Protein AF-A0A6B9GCZ8-F1 (afdb_monomer_lite)

Structure (mmCIF, N/CA/C/O backbone):
data_AF-A0A6B9GCZ8-F1
#
_entry.id   AF-A0A6B9GCZ8-F1
#
loop_
_atom_site.group_PDB
_atom_site.id
_atom_site.type_symbol
_atom_site.label_atom_id
_atom_site.label_alt_id
_atom_site.label_comp_id
_atom_site.label_asym_id
_atom_site.label_entity_id
_atom_site.label_seq_id
_atom_site.pdbx_PDB_ins_code
_atom_site.Cartn_x
_atom_site.Cartn_y
_atom_site.Cartn_z
_atom_site.occupancy
_atom_site.B_iso_or_equiv
_atom_site.auth_seq_id
_atom_site.auth_comp_id
_atom_site.auth_asym_id
_atom_site.auth_atom_id
_atom_site.pdbx_PDB_model_num
ATOM 1 N N . MET A 1 1 ? 12.967 26.411 0.305 1.00 35.91 1 MET A N 1
ATOM 2 C CA . MET A 1 1 ? 11.645 26.192 -0.311 1.00 35.91 1 MET A CA 1
ATOM 3 C C . MET A 1 1 ? 11.472 24.685 -0.396 1.00 35.91 1 MET A C 1
ATOM 5 O O . MET A 1 1 ? 11.931 24.071 -1.339 1.00 35.91 1 MET A O 1
ATOM 9 N N . LEU A 1 2 ? 11.025 24.079 0.700 1.00 47.75 2 LEU A N 1
ATOM 10 C CA . LEU A 1 2 ? 10.920 22.629 0.878 1.00 47.75 2 LEU A CA 1
ATOM 11 C C . LEU A 1 2 ? 9.459 22.389 1.208 1.00 47.75 2 LEU A C 1
ATOM 13 O O . LEU A 1 2 ? 9.104 22.828 2.292 1.00 47.75 2 LEU A O 1
ATOM 17 N N . LYS A 1 3 ? 8.654 21.826 0.297 1.00 40.62 3 LYS A N 1
ATOM 18 C CA . LYS A 1 3 ? 7.417 21.040 0.528 1.00 40.62 3 LYS A CA 1
ATOM 19 C C . LYS A 1 3 ? 6.715 20.822 -0.825 1.00 40.62 3 LYS A C 1
ATOM 21 O O . LYS A 1 3 ? 5.744 21.515 -1.093 1.00 40.62 3 LYS A O 1
ATOM 26 N N . ASP A 1 4 ? 7.194 19.904 -1.663 1.00 45.16 4 ASP A N 1
ATOM 27 C CA . ASP A 1 4 ? 6.427 19.520 -2.868 1.00 45.16 4 ASP A CA 1
ATOM 28 C C . ASP A 1 4 ? 6.203 18.006 -3.035 1.00 45.16 4 ASP A C 1
ATOM 30 O O . ASP A 1 4 ? 5.339 17.610 -3.803 1.00 45.16 4 ASP A O 1
ATOM 34 N N . ASP A 1 5 ? 6.853 17.132 -2.259 1.00 50.31 5 ASP A N 1
ATOM 35 C CA . ASP A 1 5 ? 6.809 15.689 -2.572 1.00 50.31 5 ASP A CA 1
ATOM 36 C C . ASP A 1 5 ? 5.758 14.838 -1.823 1.00 50.31 5 ASP A C 1
ATOM 38 O O . ASP A 1 5 ? 5.531 13.691 -2.188 1.00 50.31 5 ASP A O 1
ATOM 42 N N . GLU A 1 6 ? 5.053 15.342 -0.802 1.00 50.56 6 GLU A N 1
ATOM 43 C CA . GLU A 1 6 ? 4.246 14.467 0.088 1.00 50.56 6 GLU A CA 1
ATOM 44 C C . GLU A 1 6 ? 2.715 14.495 -0.119 1.00 50.56 6 GLU A C 1
ATOM 46 O O . GLU A 1 6 ? 1.968 14.019 0.738 1.00 50.56 6 GLU A O 1
ATOM 51 N N . SER A 1 7 ? 2.211 15.028 -1.238 1.00 57.66 7 SER A N 1
ATOM 52 C CA . SER A 1 7 ? 0.753 15.136 -1.477 1.00 57.66 7 SER A CA 1
ATOM 53 C C . SER A 1 7 ? 0.221 14.353 -2.674 1.00 57.66 7 SER A C 1
ATOM 55 O O . SER A 1 7 ? -0.999 14.293 -2.854 1.00 57.66 7 SER A O 1
ATOM 57 N N . HIS A 1 8 ? 1.083 13.734 -3.482 1.00 68.12 8 HIS A N 1
ATOM 58 C CA . HIS A 1 8 ? 0.626 13.003 -4.658 1.00 68.12 8 HIS A CA 1
ATOM 59 C C . HIS A 1 8 ? 0.514 11.506 -4.369 1.00 68.12 8 HIS A C 1
ATOM 61 O O . HIS A 1 8 ? 1.459 10.900 -3.862 1.00 68.12 8 HIS A O 1
ATOM 67 N N . PRO A 1 9 ? -0.649 10.892 -4.644 1.00 79.50 9 PRO A N 1
ATOM 68 C CA . PRO A 1 9 ? -0.801 9.464 -4.459 1.00 79.50 9 PRO A CA 1
ATOM 69 C C . PRO A 1 9 ? 0.134 8.708 -5.402 1.00 79.50 9 PRO A C 1
ATOM 71 O O . PRO A 1 9 ? 0.069 8.884 -6.618 1.00 79.50 9 PRO A O 1
ATOM 74 N N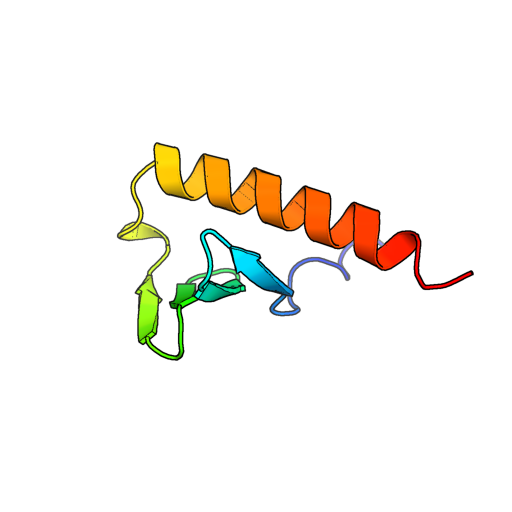 . VAL A 1 10 ? 0.978 7.843 -4.844 1.00 84.56 10 VAL A N 1
ATOM 75 C CA . VAL A 1 10 ? 1.894 7.007 -5.630 1.00 84.56 10 VAL A CA 1
ATOM 76 C C . VAL A 1 10 ? 1.192 5.699 -5.947 1.00 84.56 10 VAL A C 1
ATOM 78 O O . VAL A 1 10 ? 0.716 5.023 -5.035 1.00 84.56 10 VAL A O 1
ATOM 81 N N . THR A 1 11 ? 1.116 5.347 -7.229 1.00 85.94 11 THR A N 1
ATOM 82 C CA . THR A 1 11 ? 0.560 4.062 -7.668 1.00 85.94 11 T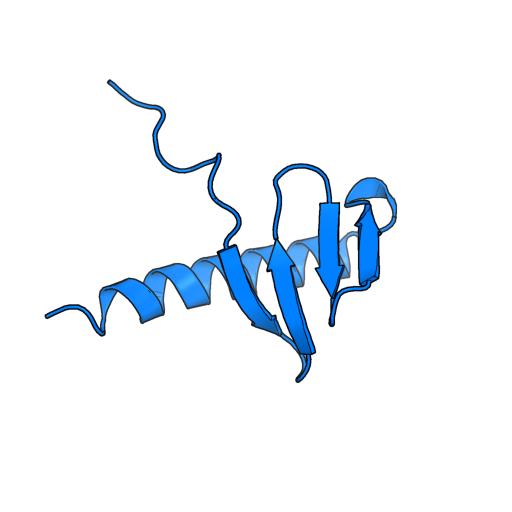HR A CA 1
ATOM 83 C C . THR A 1 11 ? 1.680 3.138 -8.106 1.00 85.94 11 THR A C 1
ATOM 85 O O . THR A 1 11 ? 2.514 3.527 -8.916 1.00 85.94 11 THR A O 1
ATOM 88 N N . PHE A 1 12 ? 1.693 1.924 -7.569 1.00 86.88 12 PHE A N 1
ATOM 89 C CA . PHE A 1 12 ? 2.707 0.917 -7.853 1.00 86.88 12 PHE A CA 1
ATOM 90 C C . PHE A 1 12 ? 2.140 -0.492 -7.677 1.00 86.88 12 PHE A C 1
ATOM 92 O O . PHE A 1 12 ? 1.131 -0.707 -7.000 1.00 86.88 12 PHE A O 1
ATOM 99 N N . ALA A 1 13 ? 2.801 -1.469 -8.292 1.00 88.44 13 ALA A N 1
ATOM 100 C CA . ALA A 1 13 ? 2.484 -2.873 -8.082 1.00 88.44 13 ALA A CA 1
ATOM 101 C C . ALA A 1 13 ? 3.113 -3.354 -6.768 1.00 88.44 13 ALA A C 1
ATOM 103 O O . ALA A 1 13 ? 4.316 -3.210 -6.555 1.00 88.44 13 ALA A O 1
ATOM 104 N N . PHE A 1 14 ? 2.314 -3.955 -5.890 1.00 86.94 14 PHE A N 1
ATOM 105 C CA . PHE A 1 14 ? 2.782 -4.501 -4.619 1.00 86.94 14 PHE A CA 1
ATOM 106 C C . PHE A 1 14 ? 2.116 -5.844 -4.347 1.00 86.94 14 PHE A C 1
ATOM 108 O O . PHE A 1 14 ? 0.893 -5.943 -4.309 1.00 86.94 14 PHE A O 1
ATOM 115 N N . MET A 1 15 ? 2.925 -6.892 -4.172 1.00 85.88 15 MET A N 1
ATOM 116 C CA . MET A 1 15 ? 2.446 -8.269 -3.971 1.00 85.88 15 MET A CA 1
ATOM 117 C C . MET A 1 15 ? 1.445 -8.753 -5.043 1.00 85.88 15 MET A C 1
ATOM 119 O O . MET A 1 15 ? 0.548 -9.531 -4.745 1.00 85.88 15 MET A 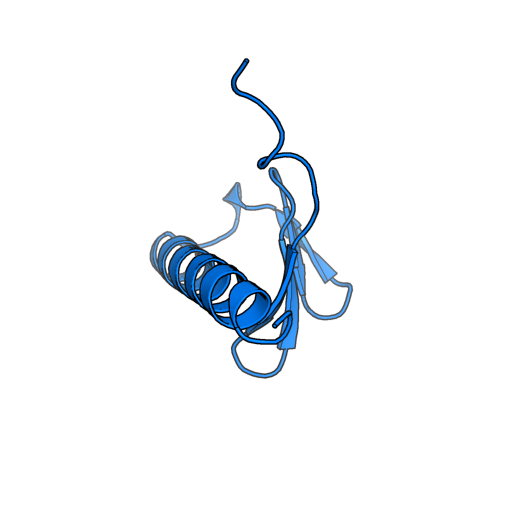O 1
ATOM 123 N N . GLY A 1 16 ? 1.591 -8.297 -6.291 1.00 88.50 16 GLY A N 1
ATOM 124 C CA . GLY A 1 16 ? 0.684 -8.647 -7.395 1.00 88.50 16 GLY A CA 1
ATOM 125 C C . GLY A 1 16 ? -0.613 -7.833 -7.451 1.00 88.50 16 GLY A C 1
ATOM 126 O O . GLY A 1 16 ? -1.409 -8.049 -8.358 1.00 88.50 16 GLY A O 1
ATOM 127 N N . HIS A 1 17 ? -0.804 -6.884 -6.534 1.00 89.38 17 HIS A N 1
ATOM 128 C CA . HIS A 1 17 ? -1.958 -5.989 -6.491 1.00 89.38 17 HIS A CA 1
ATOM 129 C C . HIS A 1 17 ? -1.587 -4.580 -6.948 1.00 89.38 17 HIS A C 1
ATOM 131 O O . HIS A 1 17 ? -0.450 -4.131 -6.761 1.00 89.38 17 HIS A O 1
ATOM 137 N N . SER A 1 18 ? -2.559 -3.857 -7.503 1.00 90.81 18 SER A N 1
ATOM 138 C CA . SER A 1 18 ? -2.401 -2.432 -7.777 1.00 90.81 18 SER A CA 1
ATOM 139 C C . SER A 1 18 ? -2.626 -1.658 -6.487 1.00 90.81 18 SER A C 1
ATOM 141 O O . SER A 1 18 ? -3.738 -1.647 -5.950 1.00 90.81 18 SER A O 1
ATOM 143 N N . VAL A 1 19 ? -1.582 -0.990 -5.998 1.00 91.56 19 VAL A N 1
ATOM 144 C CA . VAL A 1 19 ? -1.645 -0.207 -4.766 1.00 91.56 19 VAL A CA 1
ATOM 145 C C . VAL A 1 19 ? -1.446 1.269 -5.061 1.00 91.56 19 VAL A C 1
ATOM 147 O O . VAL A 1 19 ? -0.432 1.666 -5.624 1.00 91.56 19 VAL A O 1
ATOM 150 N N . THR A 1 20 ? -2.398 2.093 -4.628 1.00 91.56 20 THR A N 1
ATOM 151 C CA . THR A 1 20 ? -2.273 3.554 -4.633 1.00 91.56 20 THR A CA 1
ATOM 152 C C . THR A 1 20 ? -2.152 4.049 -3.197 1.00 91.56 20 THR A C 1
ATOM 154 O O . THR A 1 20 ? -3.097 3.948 -2.411 1.00 91.56 20 THR A O 1
ATOM 157 N N . ALA A 1 21 ? -0.990 4.580 -2.832 1.00 89.12 21 ALA A N 1
ATOM 158 C CA . ALA A 1 21 ? -0.709 5.050 -1.484 1.00 89.12 21 ALA A CA 1
ATOM 159 C C . ALA A 1 21 ? -1.023 6.543 -1.335 1.00 89.12 21 ALA A C 1
ATOM 161 O O . ALA A 1 21 ? -0.384 7.382 -1.962 1.00 89.12 21 ALA A O 1
ATOM 162 N N . TYR A 1 22 ? -1.974 6.872 -0.460 1.00 88.88 22 TYR A N 1
ATOM 163 C CA . TYR A 1 22 ? -2.251 8.234 -0.005 1.00 88.88 22 TYR A CA 1
ATOM 164 C C . TYR A 1 22 ? -1.607 8.475 1.376 1.00 88.88 22 TYR A C 1
ATOM 166 O O . TYR A 1 22 ? -1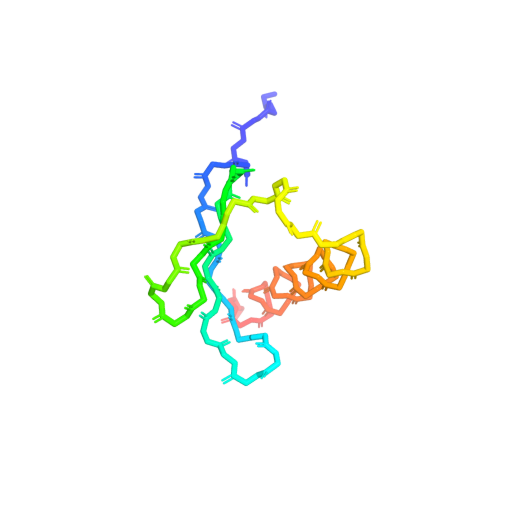.241 7.520 2.080 1.00 88.88 22 TYR A O 1
ATOM 174 N N . PRO A 1 23 ? -1.513 9.739 1.832 1.00 85.00 23 PRO A N 1
ATOM 175 C CA . PRO A 1 23 ? -0.984 10.044 3.161 1.00 85.00 23 PRO A CA 1
ATOM 176 C C . PRO A 1 23 ? -1.746 9.355 4.306 1.00 85.00 23 PRO A C 1
ATOM 178 O O . PRO A 1 23 ? -1.139 8.925 5.282 1.00 85.00 23 PRO A O 1
ATOM 181 N N . THR A 1 24 ? -3.070 9.196 4.192 1.00 88.19 24 THR A N 1
ATOM 182 C CA . THR A 1 24 ? -3.931 8.690 5.285 1.00 88.19 24 THR A CA 1
ATOM 183 C C . THR A 1 24 ? -4.537 7.304 5.035 1.00 88.19 24 THR A C 1
ATOM 185 O O . THR A 1 24 ? -4.986 6.637 5.972 1.00 88.19 24 THR A O 1
ATOM 188 N N . PHE A 1 25 ? -4.546 6.832 3.791 1.00 91.06 25 PHE A N 1
ATOM 189 C CA . PHE A 1 25 ? -5.099 5.535 3.400 1.00 91.06 25 PHE A CA 1
ATOM 190 C C . PHE A 1 25 ? -4.336 4.962 2.208 1.00 91.06 25 PHE A C 1
ATOM 192 O O . PHE A 1 25 ? -3.539 5.648 1.579 1.00 91.06 25 PHE A O 1
ATOM 199 N N . ILE A 1 26 ? -4.590 3.704 1.888 1.00 92.50 26 ILE A N 1
ATOM 200 C CA . ILE A 1 26 ? -4.166 3.088 0.635 1.00 92.50 26 ILE A CA 1
ATOM 201 C C . ILE A 1 26 ? -5.396 2.575 -0.109 1.00 92.50 26 ILE A C 1
ATOM 203 O O . ILE A 1 26 ? -6.412 2.256 0.516 1.00 92.50 26 ILE A O 1
ATOM 207 N N . LEU A 1 27 ? -5.314 2.512 -1.431 1.00 94.19 27 LEU A N 1
ATOM 208 C CA . LEU A 1 27 ? -6.225 1.731 -2.257 1.00 94.19 27 LEU A CA 1
ATOM 209 C C . LEU A 1 27 ? -5.493 0.465 -2.681 1.00 94.19 27 LEU A C 1
ATOM 211 O O . LEU A 1 27 ? -4.386 0.569 -3.195 1.00 94.19 27 LEU A O 1
ATOM 215 N N . VAL A 1 28 ? -6.101 -0.697 -2.476 1.00 92.25 28 VAL A N 1
ATOM 216 C CA . VAL A 1 28 ? -5.617 -1.985 -2.988 1.00 92.25 28 VAL A CA 1
ATOM 217 C C . VAL A 1 28 ? -6.702 -2.525 -3.904 1.00 92.25 28 VAL A C 1
ATOM 219 O O . VAL A 1 28 ? -7.809 -2.778 -3.436 1.00 92.25 28 VAL A O 1
ATOM 222 N N . ASP A 1 29 ? -6.431 -2.605 -5.206 1.00 91.00 29 ASP A N 1
ATOM 223 C CA . ASP A 1 29 ? -7.413 -2.986 -6.237 1.00 91.00 29 ASP A CA 1
ATOM 224 C C . ASP A 1 29 ? -8.751 -2.221 -6.118 1.00 91.00 29 ASP A C 1
ATOM 226 O O . ASP A 1 29 ? -9.842 -2.766 -6.278 1.00 91.00 29 ASP A O 1
ATOM 230 N N . GLY A 1 30 ? -8.674 -0.929 -5.776 1.00 88.81 30 GLY A N 1
ATOM 231 C CA . GLY A 1 30 ? -9.840 -0.060 -5.567 1.00 88.81 30 GLY A CA 1
ATOM 232 C C . GLY A 1 30 ? -10.478 -0.140 -4.173 1.00 88.81 30 GLY A C 1
ATOM 233 O O . GLY A 1 30 ? -11.341 0.678 -3.854 1.00 88.81 30 GLY A O 1
ATOM 234 N N . VAL A 1 31 ? -10.035 -1.050 -3.303 1.00 92.50 31 VAL A N 1
ATOM 235 C CA . VAL A 1 31 ? -10.499 -1.151 -1.912 1.00 92.50 31 VAL A CA 1
ATOM 236 C C . VAL A 1 31 ? -9.722 -0.188 -1.021 1.00 92.50 31 VAL A C 1
ATOM 238 O O . VAL A 1 31 ? -8.500 -0.263 -0.910 1.00 92.50 31 VAL A O 1
ATOM 241 N N . LYS A 1 32 ? -10.440 0.710 -0.341 1.00 93.88 32 LYS A N 1
ATOM 242 C CA . LYS A 1 32 ? -9.855 1.685 0.584 1.00 93.88 32 LYS A CA 1
ATOM 243 C C . LYS A 1 32 ? -9.559 1.067 1.947 1.00 93.88 32 LYS A C 1
ATOM 245 O O . LYS A 1 32 ? -10.471 0.617 2.633 1.00 93.88 32 LYS A O 1
ATOM 250 N N . ILE A 1 33 ? -8.301 1.152 2.375 1.00 92.44 33 ILE A N 1
ATOM 251 C CA . ILE A 1 33 ? -7.826 0.676 3.679 1.00 92.44 33 ILE A CA 1
ATOM 252 C C . ILE A 1 33 ? -7.130 1.831 4.399 1.00 92.44 33 ILE A C 1
ATOM 254 O O . ILE A 1 33 ? -6.228 2.465 3.848 1.00 92.44 33 ILE A O 1
ATOM 258 N N . SER A 1 34 ? -7.536 2.139 5.633 1.00 91.56 34 SER A N 1
ATOM 259 C CA . SER A 1 34 ? -6.858 3.186 6.406 1.00 91.56 34 SER A CA 1
ATOM 260 C C . SER A 1 34 ? -5.466 2.721 6.828 1.00 91.56 34 SER A C 1
ATOM 262 O O . SER A 1 34 ? -5.296 1.581 7.256 1.00 91.56 34 SER A O 1
ATOM 264 N N . ARG A 1 35 ? -4.462 3.607 6.782 1.00 88.00 35 ARG A N 1
ATOM 265 C CA . ARG A 1 35 ? -3.095 3.236 7.188 1.00 88.00 35 ARG A CA 1
ATOM 266 C C . ARG A 1 35 ? -3.008 2.807 8.654 1.00 88.00 35 ARG A C 1
ATOM 268 O O . ARG A 1 35 ? -2.150 1.995 8.978 1.00 88.00 35 ARG A O 1
ATOM 275 N N . SER A 1 36 ? -3.906 3.291 9.516 1.00 89.12 36 SER A N 1
ATOM 276 C CA . SER A 1 36 ? -3.989 2.882 10.926 1.00 89.12 36 SER A CA 1
ATOM 277 C C . SER A 1 36 ? -4.461 1.439 11.125 1.00 89.12 36 SER A C 1
ATOM 279 O O . SER A 1 36 ? -4.219 0.867 12.182 1.00 89.12 36 SER A O 1
ATOM 281 N N . GLN A 1 37 ? -5.114 0.843 10.122 1.00 90.88 37 GLN A N 1
ATOM 282 C CA . GLN A 1 37 ? -5.546 -0.558 10.139 1.00 90.88 37 GLN A CA 1
ATOM 283 C C . GLN A 1 37 ? -4.444 -1.513 9.659 1.00 90.88 37 GLN A C 1
ATOM 285 O O . GLN A 1 37 ? -4.572 -2.726 9.813 1.00 90.88 37 GLN A O 1
ATOM 290 N N . LEU A 1 38 ? -3.369 -0.986 9.065 1.00 89.12 38 LEU A N 1
ATOM 291 C CA . LEU A 1 38 ? -2.256 -1.786 8.570 1.00 89.12 38 LEU A CA 1
ATOM 292 C C . LEU A 1 38 ? -1.348 -2.197 9.727 1.00 89.12 38 LEU A C 1
ATOM 294 O O . LEU A 1 38 ? -1.036 -1.400 10.612 1.00 89.12 38 LEU A O 1
ATOM 298 N N . THR A 1 39 ? -0.865 -3.434 9.682 1.00 91.62 39 THR A N 1
ATOM 299 C CA . THR A 1 39 ? 0.152 -3.896 10.627 1.00 91.62 39 THR A CA 1
ATOM 300 C C . THR A 1 39 ? 1.469 -3.159 10.391 1.00 91.62 39 THR A C 1
ATOM 302 O O . THR A 1 39 ? 1.771 -2.745 9.270 1.00 91.62 39 THR A O 1
ATOM 305 N N . PHE A 1 40 ? 2.295 -3.038 11.434 1.00 89.69 40 PHE A N 1
ATOM 306 C CA . PHE A 1 40 ? 3.617 -2.416 11.318 1.00 89.69 40 PHE A CA 1
ATOM 307 C C . PHE A 1 40 ? 4.466 -3.056 10.207 1.00 89.69 40 PHE A C 1
ATOM 309 O O . PHE A 1 40 ? 5.051 -2.352 9.388 1.00 89.69 40 PHE A O 1
ATOM 316 N N . SER A 1 41 ? 4.477 -4.391 10.120 1.00 90.88 41 SER A N 1
ATOM 317 C CA . SER A 1 41 ? 5.217 -5.110 9.077 1.00 90.88 41 SER A CA 1
ATOM 318 C C . SER A 1 41 ? 4.734 -4.756 7.671 1.00 90.88 41 SER A C 1
ATOM 320 O O . SER A 1 41 ? 5.551 -4.595 6.767 1.00 90.88 41 SER A O 1
ATOM 322 N N . PHE A 1 42 ? 3.421 -4.585 7.489 1.00 89.31 42 PHE A N 1
ATOM 323 C CA . PHE A 1 42 ? 2.864 -4.157 6.211 1.00 89.31 42 PHE A CA 1
ATOM 324 C C . PHE A 1 42 ? 3.244 -2.709 5.895 1.00 89.31 42 PHE A C 1
ATOM 326 O O . PHE A 1 42 ? 3.674 -2.423 4.784 1.00 89.31 42 PHE A O 1
ATOM 333 N N . GLN A 1 43 ? 3.152 -1.799 6.871 1.00 88.56 43 GLN A N 1
ATOM 334 C CA . GLN A 1 43 ? 3.575 -0.406 6.696 1.00 88.56 43 GLN A CA 1
ATOM 335 C C . GLN A 1 43 ? 5.057 -0.305 6.304 1.00 88.56 43 GLN A C 1
ATOM 337 O O . GLN A 1 43 ? 5.403 0.485 5.427 1.00 88.56 43 GLN A O 1
ATOM 342 N N . LEU A 1 44 ? 5.920 -1.127 6.910 1.00 90.88 44 LEU A N 1
ATOM 343 C CA . LEU A 1 44 ? 7.344 -1.185 6.587 1.00 90.88 44 LEU A CA 1
ATOM 344 C C . LEU A 1 44 ? 7.594 -1.719 5.170 1.00 90.88 44 LEU A C 1
ATOM 346 O O . LEU A 1 44 ? 8.398 -1.147 4.437 1.00 90.88 44 LEU A O 1
ATOM 350 N N . ALA A 1 45 ? 6.916 -2.799 4.776 1.00 89.88 45 ALA A N 1
ATOM 351 C CA . ALA A 1 45 ? 7.030 -3.353 3.428 1.00 89.88 45 ALA A CA 1
ATOM 352 C C . ALA A 1 45 ? 6.518 -2.369 2.362 1.00 89.88 45 ALA A C 1
ATOM 354 O O . ALA A 1 45 ? 7.181 -2.164 1.348 1.00 89.88 45 ALA A O 1
ATOM 355 N N . LEU A 1 46 ? 5.395 -1.701 2.634 1.00 87.31 46 LEU A N 1
ATOM 356 C CA . LEU A 1 46 ? 4.824 -0.667 1.775 1.00 87.31 46 LEU A CA 1
ATOM 357 C C . LEU A 1 46 ? 5.793 0.511 1.597 1.00 87.31 46 LEU A C 1
ATOM 359 O O . LEU A 1 46 ? 6.014 0.953 0.478 1.00 87.31 46 LEU A O 1
ATOM 363 N N . ALA A 1 47 ? 6.408 0.993 2.681 1.00 86.69 47 ALA A N 1
ATOM 364 C CA . ALA A 1 47 ? 7.372 2.092 2.621 1.00 86.69 47 ALA A CA 1
ATOM 365 C C . ALA A 1 47 ? 8.619 1.742 1.788 1.00 86.69 47 ALA A C 1
ATOM 367 O O . ALA A 1 47 ? 9.124 2.593 1.058 1.00 86.69 47 ALA A O 1
ATOM 368 N N . LYS A 1 48 ? 9.099 0.492 1.864 1.00 89.31 48 LYS A N 1
ATOM 369 C CA . LYS A 1 48 ? 10.196 0.008 1.009 1.00 89.31 48 LYS A CA 1
ATOM 370 C C . LYS A 1 48 ? 9.795 -0.003 -0.464 1.00 89.31 48 LYS A C 1
ATOM 372 O O . LYS A 1 48 ? 10.500 0.585 -1.274 1.00 89.31 48 LYS A O 1
ATOM 377 N N . ALA A 1 49 ? 8.638 -0.581 -0.780 1.00 86.25 49 ALA A N 1
ATOM 378 C CA . ALA A 1 49 ? 8.138 -0.649 -2.150 1.00 86.25 49 ALA A CA 1
ATOM 379 C C . ALA A 1 49 ? 7.875 0.741 -2.760 1.00 86.25 49 ALA A C 1
ATOM 381 O O . ALA A 1 49 ? 8.180 0.969 -3.925 1.00 86.25 49 ALA A O 1
ATOM 382 N N . MET A 1 50 ? 7.374 1.698 -1.969 1.00 83.62 50 MET A N 1
ATOM 383 C CA . MET A 1 50 ? 7.219 3.092 -2.409 1.00 83.62 50 MET A CA 1
ATOM 384 C C . MET A 1 50 ? 8.563 3.725 -2.785 1.00 83.62 50 MET A C 1
ATOM 386 O O . MET A 1 50 ? 8.665 4.377 -3.819 1.00 83.62 50 MET A O 1
ATOM 390 N N . ARG A 1 51 ? 9.599 3.508 -1.967 1.00 84.38 51 ARG A N 1
ATOM 391 C CA . ARG A 1 51 ? 10.943 4.035 -2.227 1.00 84.38 51 ARG A CA 1
ATOM 392 C C . ARG A 1 51 ? 11.576 3.412 -3.473 1.00 84.38 51 ARG A C 1
ATOM 394 O O . ARG A 1 51 ? 12.167 4.131 -4.266 1.00 84.38 51 ARG A O 1
ATOM 401 N N . GLU A 1 52 ? 11.426 2.104 -3.654 1.00 83.44 52 GLU A N 1
ATOM 402 C CA . GLU A 1 52 ? 11.888 1.393 -4.856 1.00 83.44 52 GLU A CA 1
ATOM 403 C C . GLU A 1 52 ? 11.154 1.879 -6.114 1.00 83.44 52 GLU A C 1
ATOM 405 O O . GLU A 1 52 ? 11.773 2.079 -7.155 1.00 83.44 52 GLU A O 1
ATOM 410 N N . SER A 1 53 ? 9.846 2.139 -6.019 1.00 77.38 53 SER A N 1
ATOM 411 C CA . SER A 1 53 ? 9.070 2.706 -7.125 1.00 77.38 53 SER A CA 1
ATOM 412 C C . SER A 1 53 ? 9.534 4.115 -7.505 1.00 77.38 53 SER A C 1
ATOM 414 O O . SER A 1 53 ? 9.547 4.442 -8.689 1.00 77.38 53 SER A O 1
ATOM 416 N N . GLU A 1 54 ? 9.899 4.954 -6.533 1.00 74.12 54 GLU A N 1
ATOM 417 C CA . GLU A 1 54 ? 10.435 6.296 -6.797 1.00 74.12 54 GLU A CA 1
ATOM 418 C C . GLU A 1 54 ? 11.837 6.235 -7.428 1.00 74.12 54 GLU A C 1
ATOM 420 O O . GLU A 1 54 ? 12.149 7.004 -8.340 1.00 74.1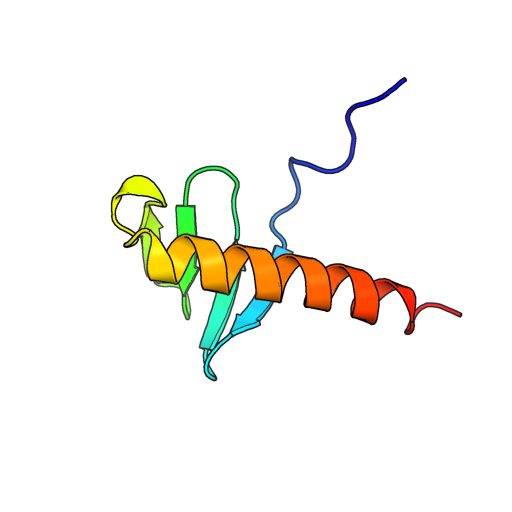2 54 GLU A O 1
ATOM 425 N N . GLU A 1 55 ? 12.673 5.295 -6.978 1.00 74.38 55 GLU A N 1
ATOM 426 C CA . GLU A 1 55 ? 14.014 5.066 -7.524 1.00 74.38 55 GLU A CA 1
ATOM 427 C C . GLU A 1 55 ? 13.956 4.538 -8.967 1.00 74.38 55 GLU A C 1
ATOM 429 O O . GLU A 1 55 ? 14.658 5.053 -9.838 1.00 74.38 55 GLU A O 1
ATOM 434 N N . ASN A 1 56 ? 13.048 3.600 -9.259 1.00 66.75 56 ASN A N 1
ATOM 435 C CA . ASN A 1 56 ? 12.840 3.079 -10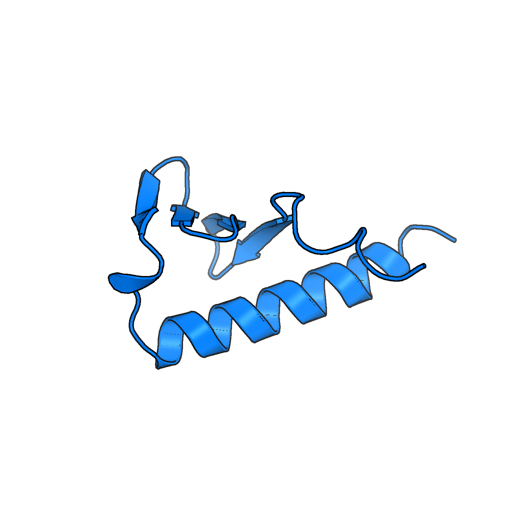.612 1.00 66.75 56 ASN A CA 1
ATOM 436 C C . ASN A 1 56 ? 12.163 4.096 -11.545 1.00 66.75 56 ASN A C 1
ATOM 438 O O . ASN A 1 56 ? 12.556 4.214 -12.703 1.00 66.75 56 ASN A O 1
ATOM 442 N N . GLY A 1 57 ? 11.194 4.875 -11.055 1.00 57.88 57 GLY A N 1
ATOM 443 C CA . GLY A 1 57 ? 10.547 5.932 -11.841 1.00 57.88 57 GLY A CA 1
ATOM 444 C C . GLY A 1 57 ? 11.505 7.053 -12.265 1.00 57.88 57 GLY A C 1
ATOM 445 O O . GLY A 1 57 ? 11.273 7.712 -13.276 1.00 57.88 57 GLY A O 1
ATOM 446 N N . ARG A 1 58 ? 12.621 7.245 -11.543 1.00 52.19 58 ARG A N 1
ATOM 447 C CA . ARG A 1 58 ? 13.723 8.134 -11.953 1.00 52.19 58 ARG A CA 1
ATOM 448 C C . ARG A 1 58 ? 14.629 7.544 -13.044 1.00 52.19 58 ARG A C 1
ATOM 450 O O . ARG A 1 58 ? 15.330 8.314 -13.692 1.00 52.19 58 ARG A O 1
ATOM 457 N N . ALA A 1 59 ? 14.628 6.227 -13.259 1.00 48.28 59 ALA A N 1
ATOM 458 C CA . ALA A 1 59 ? 15.479 5.561 -14.249 1.00 48.28 59 ALA A CA 1
ATOM 459 C C . ALA A 1 59 ? 14.835 5.453 -15.646 1.00 48.28 59 ALA A C 1
ATOM 461 O O . ALA A 1 59 ? 15.553 5.351 -16.636 1.00 48.28 59 ALA A O 1
ATOM 462 N N . GLU A 1 60 ? 13.504 5.522 -15.750 1.00 41.12 60 GLU A N 1
ATOM 463 C CA . GLU A 1 60 ? 12.775 5.474 -17.035 1.00 41.12 60 GLU A CA 1
ATOM 464 C C . GLU A 1 60 ? 12.522 6.867 -17.654 1.00 41.12 60 GLU A C 1
ATOM 466 O O . GLU A 1 60 ? 11.801 7.000 -18.641 1.00 41.12 60 GLU A O 1
ATOM 471 N N . GLY A 1 61 ? 13.125 7.916 -17.082 1.00 47.22 61 GLY A N 1
ATOM 472 C CA . GLY A 1 61 ? 13.018 9.310 -17.524 1.00 47.22 61 GLY A CA 1
ATOM 473 C C . GLY A 1 61 ? 14.341 9.941 -17.974 1.00 47.22 61 GLY A C 1
ATOM 474 O O . GLY A 1 61 ? 14.545 11.128 -17.714 1.00 47.22 61 GLY A O 1
ATOM 475 N N . GLN A 1 62 ? 15.238 9.173 -18.604 1.00 37.34 62 GLN A N 1
ATOM 476 C CA . GLN A 1 62 ? 16.436 9.689 -19.289 1.00 37.34 62 GLN A CA 1
ATOM 477 C C . GLN A 1 62 ? 16.437 9.347 -20.776 1.00 37.34 62 GLN A C 1
ATOM 479 O O . GLN A 1 62 ? 16.128 8.185 -21.118 1.00 37.34 62 GLN A O 1
#

Radius of gyration: 12.29 Å; chains: 1; bounding box: 27×35×31 Å

Secondary structure (DSSP, 8-state):
----SSSSPEEEEETTEEEEE-SSEEEETTEEEEGGGS-HHHHHHHHHHHHHHHHHHTTS--

Organism: Pantoea cypripedii (NCBI:txid55209)

pLDDT: mean 78.76, std 17.43, range [35.91, 94.19]

Foldseek 3Di:
DDDDDQAAFDWDQDPNWTWTDGPQWIATNNDTGGPVNDDPVRVVSVVVRSVVSVVVVVVVPD

Sequence (62 aa):
MLKDDESHPVTFAFMGHSVTAYPTFILVDGVKISRSQLTFSFQLALAKAMRESEENGRAEGQ